Protein AF-A0A178XKD0-F1 (afdb_monomer_lite)

Secondary structure (DSSP, 8-state):
------PPTT-EEEEEEES-GGG-SSHHHHHHHHHHSEEEEEEEEEE-PPPGGG-TTTTTSTT-------EEEEE-------

Radius of gyration: 15.59 Å; chains: 1; bounding box: 37×28×46 Å

InterPro domains:
  IPR013216 Methyltransferase type 11 [PF08241] (6-45)
  IPR029063 S-adenosyl-L-methionine-dependent methyltransferase superfamily [G3DSA:3.40.50.150] (2-78)
  IPR029063 S-adenosyl-L-methionine-dependent methyltransferase superfamily [SSF53335] (6-61)

Sequence (82 aa):
MLLVFHFPDASFDVVLCQLGLQFFPDRLRALREMRRVLVASGRLALSVYSAIERTPARILAQERQTRSALNISLLRRRSCAP

Foldseek 3Di:
DDPPPVQAFQQFQEKEKEQALVPDPDNPVVVVVSNRNHHPNHDYYYHHDDDLVPPPCNPPPPPDPDDDDIPIDTDHDPPPDD

pLDDT: mean 71.8, std 16.87, range [33.09, 92.31]

Organism: NCBI:txid1472378

Structure (mmCIF, N/CA/C/O backbone):
data_AF-A0A178XKD0-F1
#
_entry.id   AF-A0A178XKD0-F1
#
loop_
_atom_site.group_PDB
_atom_site.id
_atom_site.type_symbol
_atom_site.label_atom_id
_atom_site.label_alt_id
_atom_site.label_comp_id
_atom_site.label_asym_id
_atom_site.label_entity_id
_atom_site.label_seq_id
_atom_site.pdbx_PDB_ins_code
_atom_site.Cartn_x
_atom_site.Cartn_y
_atom_site.Cartn_z
_atom_site.occupancy
_atom_site.B_iso_or_equiv
_atom_site.auth_seq_id
_atom_site.auth_comp_id
_atom_site.auth_asym_id
_atom_site.auth_atom_id
_atom_site.pdbx_PDB_model_num
ATOM 1 N N . MET A 1 1 ? 3.881 -16.457 -3.930 1.00 43.06 1 MET A N 1
ATOM 2 C CA . MET A 1 1 ? 4.446 -16.873 -2.628 1.00 43.06 1 MET A CA 1
ATOM 3 C C . MET A 1 1 ? 5.313 -15.707 -2.171 1.00 43.06 1 MET A C 1
ATOM 5 O O . MET A 1 1 ? 6.296 -15.446 -2.834 1.00 43.06 1 MET A O 1
ATOM 9 N N . LEU A 1 2 ? 4.924 -14.814 -1.261 1.00 44.03 2 LEU A N 1
ATOM 10 C CA . LEU A 1 2 ? 4.223 -14.931 0.021 1.00 44.03 2 LEU A CA 1
ATOM 11 C C . LEU A 1 2 ? 3.346 -13.684 0.284 1.00 44.03 2 LEU A C 1
ATOM 13 O O . LEU A 1 2 ? 3.499 -12.675 -0.392 1.00 44.03 2 LEU A O 1
ATOM 17 N N . LEU A 1 3 ? 2.487 -13.774 1.305 1.00 46.19 3 LEU A N 1
ATOM 18 C CA . LEU A 1 3 ? 1.475 -12.809 1.774 1.00 46.19 3 LEU A CA 1
ATOM 19 C C . LEU A 1 3 ? 0.065 -12.951 1.178 1.00 46.19 3 LEU A C 1
ATOM 21 O O . LEU A 1 3 ? -0.649 -11.973 1.007 1.00 46.19 3 LEU A O 1
ATOM 25 N N . VAL A 1 4 ? -0.397 -14.193 1.014 1.00 47.34 4 VAL A N 1
ATOM 26 C CA . VAL A 1 4 ? -1.790 -14.506 1.393 1.00 47.34 4 VAL A CA 1
ATOM 27 C C . VAL A 1 4 ? -1.762 -14.955 2.856 1.00 47.34 4 VAL A C 1
ATOM 29 O O . VAL A 1 4 ? -2.089 -16.085 3.201 1.00 47.34 4 VAL A O 1
ATOM 32 N N . PHE A 1 5 ? -1.224 -14.101 3.724 1.00 53.62 5 PHE A N 1
ATOM 33 C CA . PHE A 1 5 ? -1.427 -14.280 5.152 1.00 53.62 5 PHE A CA 1
ATOM 34 C C . PHE A 1 5 ? -2.878 -13.867 5.384 1.00 53.62 5 PHE A C 1
ATOM 36 O O . PHE A 1 5 ? -3.273 -12.786 4.945 1.00 53.62 5 PHE A O 1
ATOM 43 N N . HIS A 1 6 ? -3.684 -14.766 5.948 1.00 69.44 6 HIS A N 1
ATOM 44 C CA . HIS A 1 6 ? -5.119 -14.593 6.182 1.00 69.44 6 HIS A CA 1
ATOM 45 C C . HIS A 1 6 ? -5.363 -13.496 7.228 1.00 69.44 6 HIS A C 1
ATOM 47 O O . HIS A 1 6 ? -5.773 -13.753 8.355 1.00 69.44 6 HIS A O 1
ATOM 53 N N . PHE A 1 7 ? -5.055 -12.253 6.878 1.00 79.38 7 PHE A N 1
ATOM 54 C CA . PHE A 1 7 ? -5.423 -11.111 7.684 1.00 79.38 7 PHE A CA 1
ATOM 55 C C . PHE A 1 7 ? -6.935 -10.924 7.586 1.00 79.38 7 PHE A C 1
ATOM 57 O O . PHE A 1 7 ? -7.469 -11.029 6.475 1.00 79.38 7 PHE A O 1
ATOM 64 N N . PRO A 1 8 ? -7.621 -10.643 8.701 1.00 81.94 8 PRO A N 1
ATOM 65 C CA . PRO A 1 8 ? -9.030 -10.302 8.657 1.00 81.94 8 PRO A CA 1
ATOM 66 C C . PRO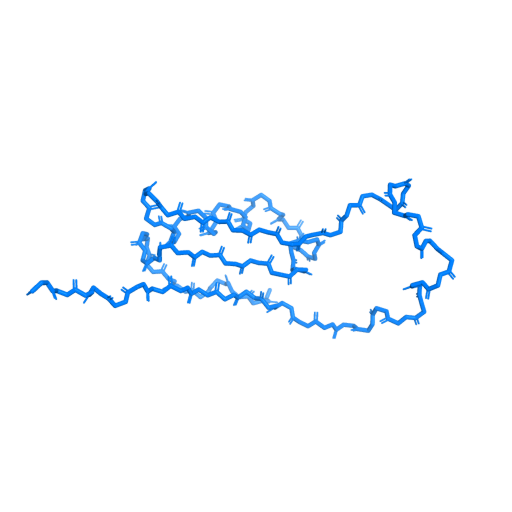 A 1 8 ? -9.237 -8.992 7.890 1.00 81.94 8 PRO A C 1
ATOM 68 O O . PRO A 1 8 ? -8.331 -8.158 7.775 1.00 81.94 8 PRO A O 1
ATOM 71 N N . ASP A 1 9 ? -10.441 -8.815 7.359 1.00 89.19 9 ASP A N 1
ATOM 72 C CA . ASP A 1 9 ? -10.858 -7.554 6.751 1.00 89.19 9 ASP A CA 1
ATOM 73 C C . ASP A 1 9 ? -10.746 -6.415 7.779 1.00 89.19 9 ASP A C 1
ATOM 75 O O . ASP A 1 9 ? -10.884 -6.637 8.984 1.00 89.19 9 ASP A O 1
ATOM 79 N N . ALA A 1 10 ? -10.473 -5.195 7.307 1.00 90.06 10 ALA A N 1
ATOM 80 C CA . ALA A 1 10 ? -10.498 -3.974 8.119 1.00 90.06 10 ALA A CA 1
ATOM 81 C C . ALA A 1 10 ? -9.733 -4.066 9.461 1.00 90.06 10 ALA A C 1
ATOM 83 O O . AL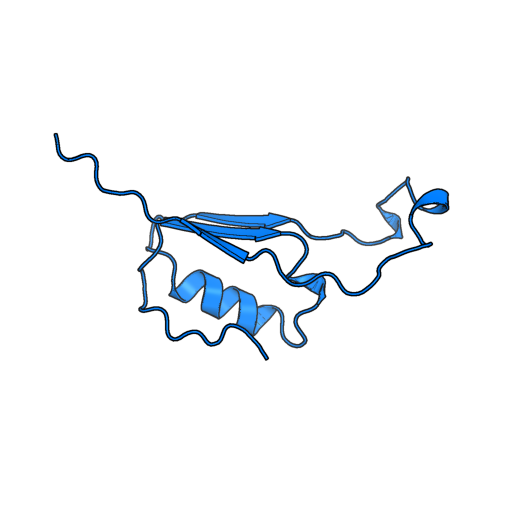A A 1 10 ? -10.205 -3.610 10.500 1.00 90.06 10 ALA A O 1
ATOM 84 N N . SER A 1 11 ? -8.542 -4.667 9.450 1.00 87.50 11 SER A N 1
ATOM 85 C CA . SER A 1 11 ? -7.754 -4.936 10.662 1.00 87.50 11 SER A CA 1
ATOM 86 C C . SER A 1 11 ? -6.619 -3.942 10.915 1.00 87.50 11 SER A C 1
ATOM 88 O O . SER A 1 11 ? -6.071 -3.907 12.020 1.00 87.50 11 SER A O 1
ATOM 90 N N . PHE A 1 12 ? -6.255 -3.139 9.913 1.00 85.75 12 PHE A N 1
ATOM 91 C CA . PHE A 1 12 ? -5.137 -2.202 9.990 1.00 85.75 12 PHE A CA 1
ATOM 92 C C . PHE A 1 12 ? -5.554 -0.775 9.657 1.00 85.75 12 PHE A C 1
ATOM 94 O O . PHE A 1 12 ? -6.362 -0.530 8.759 1.00 85.75 12 PHE A O 1
ATOM 101 N N . ASP A 1 13 ? -4.932 0.173 10.352 1.00 86.19 13 ASP A N 1
ATOM 102 C CA . ASP A 1 13 ? -5.077 1.603 10.088 1.00 86.19 13 ASP A CA 1
ATOM 103 C C . ASP A 1 13 ? -4.134 2.056 8.972 1.00 86.19 13 ASP A C 1
ATOM 105 O O . ASP A 1 13 ? -4.461 2.962 8.204 1.00 86.19 13 ASP A O 1
ATOM 109 N N . VAL A 1 14 ? -2.944 1.445 8.891 1.00 86.94 14 VAL A N 1
ATOM 110 C CA . VAL A 1 14 ? -1.908 1.807 7.921 1.00 86.94 14 VAL A CA 1
ATOM 111 C C . VAL A 1 14 ? -1.261 0.563 7.317 1.00 86.94 14 VAL A C 1
ATOM 113 O O . VAL A 1 14 ? -0.797 -0.327 8.032 1.00 86.94 14 VAL A O 1
ATOM 116 N N . VAL A 1 15 ? -1.177 0.551 5.987 1.00 88.25 15 VAL A N 1
ATOM 117 C CA . VAL A 1 15 ? -0.430 -0.434 5.196 1.00 88.25 15 VAL A CA 1
ATOM 118 C C . VAL A 1 15 ? 0.693 0.288 4.462 1.00 88.25 15 VAL A C 1
ATOM 120 O O . VAL A 1 15 ? 0.446 1.262 3.749 1.00 88.25 15 VAL A O 1
ATOM 123 N N . LEU A 1 16 ? 1.925 -0.193 4.611 1.00 83.94 16 LEU A N 1
ATOM 124 C CA . LEU A 1 16 ? 3.092 0.307 3.887 1.00 83.94 16 LEU A CA 1
ATOM 125 C C . LEU A 1 16 ? 3.616 -0.795 2.963 1.00 83.94 16 LEU A C 1
ATOM 127 O O . LEU A 1 16 ? 3.868 -1.908 3.417 1.00 83.94 16 LEU A O 1
ATOM 131 N N . CYS A 1 17 ? 3.812 -0.494 1.679 1.00 84.31 17 CYS A N 1
ATOM 132 C CA . CYS A 1 17 ? 4.514 -1.379 0.747 1.00 84.31 17 CYS A CA 1
ATOM 133 C C . CYS A 1 17 ? 5.731 -0.653 0.179 1.00 84.31 17 CYS A C 1
ATOM 135 O O . CYS A 1 17 ? 5.600 0.229 -0.674 1.00 84.31 17 CYS A O 1
ATOM 137 N N . GLN A 1 18 ? 6.920 -1.014 0.663 1.00 83.19 18 GLN A N 1
ATOM 138 C CA . GLN A 1 18 ? 8.164 -0.376 0.253 1.00 83.19 18 GLN A CA 1
ATOM 139 C C . GLN A 1 18 ? 8.896 -1.220 -0.792 1.00 83.19 18 GLN A C 1
ATOM 141 O O . GLN A 1 18 ? 9.351 -2.323 -0.501 1.00 83.19 18 GLN A O 1
ATOM 146 N N . LEU A 1 19 ? 8.990 -0.683 -2.012 1.00 83.00 19 LEU A N 1
ATOM 147 C CA . LEU A 1 19 ? 9.666 -1.260 -3.180 1.00 83.00 19 LEU A CA 1
ATOM 148 C C . LEU A 1 19 ? 9.230 -2.697 -3.512 1.00 83.00 19 LEU A C 1
ATOM 150 O O . LEU A 1 19 ? 9.952 -3.439 -4.171 1.00 83.00 19 LEU A O 1
ATOM 154 N N . GLY A 1 20 ? 8.039 -3.091 -3.058 1.00 79.94 20 GLY A N 1
ATOM 155 C CA . GLY A 1 20 ? 7.497 -4.430 -3.254 1.00 79.94 20 GLY A CA 1
ATOM 156 C C . GLY A 1 20 ? 6.553 -4.533 -4.447 1.00 79.94 20 GLY A C 1
ATOM 157 O O . GLY A 1 20 ? 6.569 -5.541 -5.151 1.00 79.94 20 GLY A O 1
ATOM 158 N N . LEU A 1 21 ? 5.739 -3.49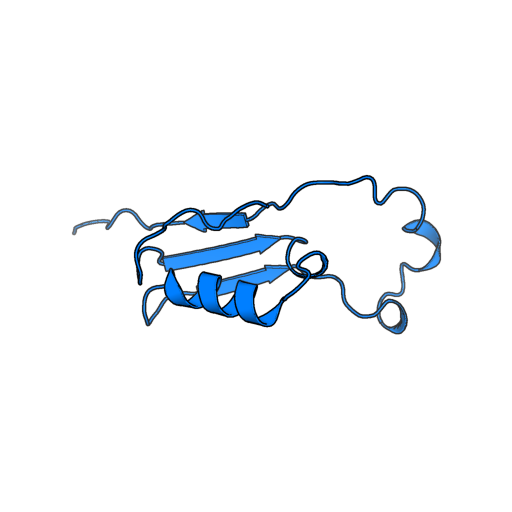7 -4.698 1.00 83.25 21 LEU A N 1
ATOM 159 C CA . LEU A 1 21 ? 4.609 -3.589 -5.629 1.00 83.25 21 LEU A CA 1
ATOM 160 C C . LEU A 1 21 ? 5.038 -3.927 -7.068 1.00 83.25 21 LEU A C 1
ATOM 162 O O . LEU A 1 21 ? 4.341 -4.679 -7.746 1.00 83.25 21 LEU A O 1
ATOM 166 N N . GLN A 1 22 ? 6.189 -3.427 -7.532 1.00 81.88 22 GLN A N 1
ATOM 167 C CA . GLN A 1 22 ? 6.672 -3.683 -8.896 1.00 81.88 22 GLN A CA 1
ATOM 168 C C . GLN A 1 22 ? 6.998 -5.159 -9.184 1.00 81.88 22 GLN A C 1
ATOM 170 O O . GLN A 1 22 ? 7.047 -5.548 -10.348 1.00 81.88 22 GLN A O 1
ATOM 175 N N . PHE A 1 23 ? 7.187 -5.980 -8.147 1.00 80.75 23 PHE A N 1
ATOM 176 C CA . PHE A 1 23 ? 7.512 -7.401 -8.278 1.00 80.75 23 PHE A CA 1
ATOM 177 C C . PHE A 1 23 ? 6.284 -8.316 -8.217 1.00 80.75 23 PHE A C 1
ATOM 179 O O . PHE A 1 23 ? 6.415 -9.525 -8.411 1.00 80.75 23 PHE A O 1
ATOM 186 N N . PHE A 1 24 ? 5.088 -7.777 -7.951 1.00 78.75 24 PHE A N 1
ATOM 187 C CA . PHE A 1 24 ? 3.879 -8.593 -7.965 1.00 78.75 24 PHE A CA 1
ATOM 188 C C . PHE A 1 24 ? 3.509 -8.961 -9.408 1.00 78.75 24 PHE A C 1
ATOM 190 O O . PHE A 1 24 ? 3.350 -8.057 -10.234 1.00 78.75 24 PHE A O 1
ATOM 197 N N . PRO A 1 25 ? 3.297 -10.259 -9.706 1.00 81.69 25 PRO A N 1
ATOM 198 C CA . PRO A 1 25 ? 2.839 -10.689 -11.027 1.00 81.69 25 PRO A CA 1
ATOM 199 C C . PRO A 1 25 ? 1.442 -10.135 -11.347 1.00 81.69 25 PRO A C 1
ATOM 201 O O . PRO A 1 25 ? 1.163 -9.790 -12.488 1.00 81.69 25 PRO A O 1
ATOM 204 N N . ASP A 1 26 ? 0.595 -9.975 -10.324 1.00 85.94 26 ASP A N 1
ATOM 205 C CA . ASP A 1 26 ? -0.700 -9.300 -10.406 1.00 85.94 26 ASP A CA 1
ATOM 206 C C . ASP A 1 26 ? -0.762 -8.165 -9.373 1.00 85.94 26 ASP A C 1
ATOM 208 O O . ASP A 1 26 ? -1.074 -8.360 -8.192 1.00 85.94 26 ASP A O 1
ATOM 212 N N . ARG A 1 27 ? -0.433 -6.953 -9.831 1.00 86.19 27 ARG A N 1
ATOM 213 C CA . ARG A 1 27 ? -0.434 -5.743 -8.996 1.00 86.19 27 ARG A CA 1
ATOM 214 C C . ARG A 1 27 ? -1.838 -5.355 -8.537 1.00 86.19 27 ARG A C 1
ATOM 216 O O . ARG A 1 27 ? -1.989 -4.858 -7.425 1.00 86.19 27 ARG A O 1
ATOM 223 N N . LEU A 1 28 ? -2.865 -5.579 -9.360 1.00 89.31 28 LEU A N 1
ATOM 224 C CA . LEU A 1 28 ? -4.239 -5.209 -9.014 1.00 89.31 28 LEU A CA 1
ATOM 225 C C . LEU A 1 28 ? -4.774 -6.092 -7.893 1.00 89.31 28 LEU A C 1
ATOM 227 O O . LEU A 1 28 ? -5.385 -5.586 -6.953 1.00 89.31 28 LEU A O 1
ATOM 231 N N . ARG A 1 29 ? -4.515 -7.400 -7.954 1.00 87.69 29 ARG A N 1
ATOM 232 C CA . ARG A 1 29 ? -4.861 -8.318 -6.866 1.00 87.69 29 ARG A CA 1
ATOM 233 C C . ARG A 1 29 ? -4.128 -7.961 -5.575 1.00 87.69 29 ARG A C 1
ATOM 235 O O . ARG A 1 29 ? -4.757 -7.938 -4.523 1.00 87.69 29 ARG A O 1
ATOM 242 N N . ALA A 1 30 ? -2.845 -7.610 -5.652 1.00 86.94 30 ALA A N 1
ATOM 243 C CA . ALA A 1 30 ? -2.080 -7.167 -4.486 1.00 86.94 30 ALA A CA 1
ATOM 244 C C . ALA A 1 30 ? -2.681 -5.909 -3.835 1.00 86.94 30 ALA A C 1
ATOM 246 O O . ALA A 1 30 ? -2.879 -5.873 -2.622 1.00 86.94 30 ALA A O 1
ATOM 247 N N . LEU A 1 31 ? -3.038 -4.903 -4.640 1.00 88.62 31 LEU A N 1
ATOM 248 C CA . LEU A 1 31 ? -3.681 -3.677 -4.157 1.00 88.62 31 LEU A CA 1
ATOM 249 C C . LEU A 1 31 ? -5.064 -3.942 -3.546 1.00 88.62 31 LEU A C 1
ATOM 251 O O . LEU A 1 31 ? -5.408 -3.326 -2.538 1.00 88.62 31 LEU A O 1
ATOM 255 N N . ARG A 1 32 ? -5.844 -4.869 -4.118 1.00 91.00 32 ARG A N 1
ATOM 256 C CA . ARG A 1 32 ? -7.141 -5.280 -3.555 1.00 91.00 32 ARG A CA 1
ATOM 257 C C . ARG A 1 32 ? -6.985 -5.909 -2.175 1.00 91.00 32 ARG A C 1
ATOM 259 O O . ARG A 1 32 ? -7.708 -5.519 -1.266 1.00 91.00 32 ARG A O 1
ATOM 266 N N . GLU A 1 33 ? -6.014 -6.799 -1.991 1.00 89.50 33 GLU A N 1
ATOM 267 C CA . GLU A 1 33 ? -5.743 -7.393 -0.676 1.00 89.50 33 GLU A CA 1
ATOM 268 C C . GLU A 1 33 ? -5.253 -6.353 0.338 1.00 89.50 33 GLU A C 1
ATOM 270 O O . GLU A 1 33 ? -5.751 -6.308 1.461 1.00 89.50 33 GLU A O 1
ATOM 275 N N . MET A 1 34 ? -4.352 -5.447 -0.062 1.00 89.44 34 MET A N 1
ATOM 276 C CA . MET A 1 34 ? -3.921 -4.331 0.795 1.00 89.44 34 MET A CA 1
ATOM 277 C C . MET A 1 34 ? -5.102 -3.440 1.205 1.00 89.44 34 MET A C 1
ATOM 279 O O . MET A 1 34 ? -5.159 -2.968 2.338 1.00 89.44 34 MET A O 1
ATOM 283 N N . ARG A 1 35 ? -6.070 -3.223 0.305 1.00 89.69 35 ARG A N 1
ATOM 284 C CA . ARG A 1 35 ? -7.286 -2.453 0.593 1.00 89.69 35 ARG A CA 1
ATOM 285 C C . ARG A 1 35 ? -8.270 -3.205 1.487 1.00 89.69 35 ARG A C 1
ATOM 287 O O . ARG A 1 35 ? -8.925 -2.549 2.297 1.00 89.69 35 ARG A O 1
ATOM 294 N N . ARG A 1 36 ? -8.377 -4.530 1.340 1.00 92.00 36 ARG A N 1
ATOM 295 C CA . ARG A 1 36 ? -9.261 -5.400 2.134 1.00 92.00 36 ARG A CA 1
ATOM 296 C C . ARG A 1 36 ? -8.886 -5.373 3.612 1.00 92.00 36 ARG A C 1
ATOM 298 O O . ARG A 1 36 ? -9.753 -5.279 4.473 1.00 92.00 36 ARG A O 1
ATOM 305 N N . VAL A 1 37 ? -7.589 -5.401 3.908 1.00 90.50 37 VAL A N 1
ATOM 306 C CA . VAL A 1 37 ? -7.094 -5.416 5.291 1.00 90.50 37 VAL A CA 1
ATOM 307 C C . VAL A 1 37 ? -7.105 -4.029 5.954 1.00 90.50 37 VAL A C 1
ATOM 309 O O . VAL A 1 37 ? -6.939 -3.939 7.169 1.00 90.50 37 VAL A O 1
ATOM 312 N N . LEU A 1 38 ? -7.320 -2.952 5.186 1.00 90.31 38 LEU A N 1
ATOM 313 C CA . LEU A 1 38 ? -7.458 -1.586 5.698 1.00 90.31 38 LEU A CA 1
ATOM 314 C C . LEU A 1 38 ? -8.877 -1.303 6.192 1.00 90.31 38 LEU A C 1
ATOM 316 O O . LEU A 1 38 ? -9.858 -1.600 5.508 1.00 90.31 38 LEU A O 1
ATOM 320 N N . VAL A 1 39 ? -8.983 -0.634 7.341 1.00 92.31 39 VAL A N 1
ATOM 321 C CA . VAL A 1 39 ? -10.241 -0.006 7.778 1.00 92.31 39 VAL A CA 1
ATOM 322 C C . VAL A 1 39 ? -10.715 1.036 6.755 1.00 92.31 39 VAL A C 1
ATOM 324 O O . VAL A 1 39 ? -9.934 1.529 5.938 1.00 92.31 39 VAL A O 1
ATOM 327 N N . ALA A 1 40 ? -11.999 1.404 6.784 1.00 89.19 40 ALA A N 1
ATOM 328 C CA . ALA A 1 40 ? -12.576 2.347 5.818 1.00 89.19 40 ALA A CA 1
ATOM 329 C C . ALA A 1 40 ? -11.841 3.704 5.764 1.00 89.19 40 ALA A C 1
ATOM 331 O O . ALA A 1 40 ? -11.696 4.271 4.684 1.00 89.19 40 ALA A O 1
ATOM 332 N N . SER A 1 41 ? -11.337 4.181 6.907 1.00 88.69 41 SER A N 1
ATOM 333 C CA . SER A 1 41 ? -10.553 5.417 7.068 1.00 88.69 41 SER A CA 1
ATOM 334 C C . SER A 1 41 ? -9.030 5.203 7.042 1.00 88.69 41 SER A C 1
ATOM 336 O O . SER A 1 41 ? -8.264 6.124 7.340 1.00 88.69 41 SER A O 1
ATOM 338 N N . GLY A 1 42 ? -8.580 3.989 6.718 1.00 88.56 42 GLY A N 1
ATOM 339 C CA . GLY A 1 42 ? -7.178 3.597 6.752 1.00 88.56 42 GLY A CA 1
ATOM 340 C C . GLY A 1 42 ? -6.368 4.174 5.590 1.00 88.56 42 GLY A C 1
ATOM 341 O O . GLY A 1 42 ? -6.911 4.634 4.585 1.00 88.56 42 GLY A O 1
ATOM 342 N N . ARG A 1 43 ? -5.040 4.156 5.722 1.00 88.38 43 ARG A N 1
ATOM 343 C CA . ARG A 1 43 ? -4.110 4.737 4.743 1.00 88.38 43 ARG A CA 1
ATOM 344 C C . ARG A 1 43 ? -3.184 3.678 4.156 1.00 88.38 43 ARG A C 1
ATOM 346 O O . ARG A 1 43 ? -2.546 2.922 4.881 1.00 88.38 43 ARG A O 1
ATOM 353 N N . LEU A 1 44 ? -3.063 3.679 2.833 1.00 87.94 44 LEU A N 1
ATOM 354 C CA . LEU A 1 44 ? -2.072 2.898 2.095 1.00 87.94 44 LEU A CA 1
ATOM 355 C C . LEU A 1 44 ? -0.959 3.833 1.622 1.00 87.94 44 LEU A C 1
ATOM 357 O O . LEU A 1 44 ? -1.250 4.820 0.948 1.00 87.94 44 LEU A O 1
ATOM 361 N N . ALA A 1 45 ? 0.299 3.513 1.924 1.00 87.00 45 ALA A N 1
ATOM 362 C CA . ALA A 1 45 ? 1.447 4.186 1.322 1.00 87.00 45 ALA A CA 1
ATOM 363 C C . ALA A 1 45 ? 2.304 3.195 0.531 1.00 87.00 45 ALA A C 1
ATOM 365 O O . ALA A 1 45 ? 2.646 2.109 1.005 1.00 87.00 45 ALA A O 1
ATOM 366 N N . LEU A 1 46 ? 2.658 3.593 -0.688 1.00 85.00 46 LEU A N 1
ATOM 367 C CA . LEU A 1 46 ? 3.437 2.796 -1.625 1.00 85.00 46 LEU A CA 1
ATOM 368 C C . LEU A 1 46 ? 4.714 3.557 -1.965 1.00 85.00 46 LEU A C 1
ATOM 370 O O . LEU A 1 46 ? 4.658 4.715 -2.373 1.00 85.00 46 LEU A O 1
ATOM 374 N N . SER A 1 47 ? 5.856 2.896 -1.837 1.00 83.06 47 SER A N 1
ATOM 375 C CA . SER A 1 47 ? 7.108 3.357 -2.432 1.00 83.06 47 SER A CA 1
ATOM 376 C C . SER A 1 47 ? 7.413 2.430 -3.601 1.00 83.06 47 SER A C 1
ATOM 378 O O . SER A 1 47 ? 7.593 1.232 -3.402 1.00 83.06 47 SER A O 1
ATOM 380 N N . VAL A 1 48 ? 7.395 2.957 -4.823 1.00 81.31 48 VAL A N 1
ATOM 381 C CA . VAL A 1 48 ? 7.597 2.190 -6.061 1.00 81.31 48 VAL A CA 1
ATOM 382 C C . VAL A 1 48 ? 8.569 2.921 -6.969 1.00 81.31 48 VAL A C 1
ATOM 384 O O . VAL A 1 48 ? 8.672 4.147 -6.910 1.00 81.31 48 VAL A O 1
ATOM 387 N N . TYR A 1 49 ? 9.259 2.179 -7.832 1.00 76.19 49 TYR A N 1
ATOM 388 C CA . TYR A 1 49 ? 10.016 2.811 -8.905 1.00 76.19 49 TYR A CA 1
ATOM 389 C C . TYR A 1 49 ? 9.072 3.356 -9.975 1.00 76.19 49 TYR A C 1
ATOM 391 O O . TYR A 1 49 ? 8.092 2.713 -10.357 1.00 76.19 49 TYR A O 1
ATOM 399 N N . SER A 1 50 ? 9.389 4.559 -10.446 1.00 72.62 50 SER A N 1
ATOM 400 C CA . SER A 1 50 ? 8.782 5.141 -11.638 1.00 72.62 50 SER A CA 1
ATOM 401 C C . SER A 1 50 ? 9.451 4.582 -12.894 1.00 72.62 50 SER A C 1
ATOM 403 O O . SER A 1 50 ? 10.462 3.880 -12.817 1.00 72.62 50 SER A O 1
ATOM 405 N N . ALA A 1 51 ? 8.891 4.913 -14.054 1.00 71.75 51 ALA A N 1
ATOM 406 C CA . ALA A 1 51 ? 9.493 4.604 -15.342 1.00 71.75 51 ALA A CA 1
ATOM 407 C C . ALA A 1 51 ? 10.945 5.124 -15.392 1.00 71.75 51 ALA A C 1
ATOM 409 O O . ALA A 1 51 ? 11.248 6.210 -14.877 1.00 71.75 51 ALA A O 1
ATOM 410 N N . ILE A 1 52 ? 11.848 4.336 -15.978 1.00 66.12 52 ILE A N 1
ATOM 411 C CA . ILE A 1 52 ? 13.293 4.619 -15.985 1.00 66.12 52 ILE A CA 1
ATOM 412 C C . ILE A 1 52 ? 13.570 5.959 -16.681 1.00 66.12 52 ILE A C 1
ATOM 414 O O . ILE A 1 52 ? 14.430 6.725 -16.254 1.00 66.12 52 ILE A O 1
ATOM 418 N N . GLU A 1 53 ? 12.758 6.300 -17.678 1.00 70.69 53 GLU A N 1
ATOM 419 C CA . GLU A 1 53 ? 12.786 7.544 -18.449 1.00 70.69 53 GLU A CA 1
ATOM 420 C C . GLU A 1 53 ? 12.572 8.789 -17.577 1.00 70.69 53 GLU A C 1
ATOM 422 O O . GLU A 1 53 ? 12.972 9.888 -17.950 1.00 70.69 53 GLU A O 1
ATOM 427 N N . ARG A 1 54 ? 11.954 8.630 -16.402 1.00 69.06 54 ARG A N 1
ATOM 428 C CA . ARG A 1 54 ? 11.666 9.716 -15.454 1.00 69.06 54 ARG A CA 1
ATOM 429 C C . ARG A 1 54 ? 12.655 9.777 -14.288 1.00 69.06 54 ARG A C 1
ATOM 431 O O . ARG A 1 54 ? 12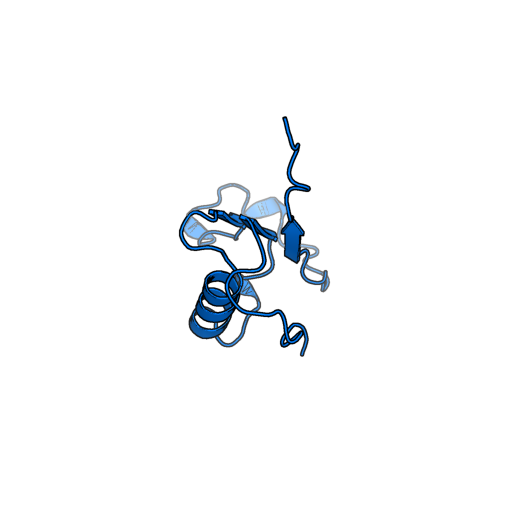.460 10.580 -13.379 1.00 69.06 54 ARG A O 1
ATOM 438 N N . THR A 1 55 ? 13.699 8.943 -14.295 1.00 62.34 55 THR A N 1
ATOM 439 C CA . THR A 1 55 ? 14.654 8.817 -13.186 1.00 62.34 55 THR A CA 1
ATOM 440 C C . THR A 1 55 ? 16.065 9.229 -13.639 1.00 62.34 55 THR A C 1
ATOM 442 O O . THR A 1 55 ? 16.789 8.416 -14.214 1.00 62.34 55 THR A O 1
ATOM 445 N N . PRO A 1 56 ? 16.507 10.477 -13.379 1.00 60.50 56 PRO A N 1
ATOM 446 C CA . PRO A 1 56 ? 17.781 11.002 -13.890 1.00 60.50 56 PRO A CA 1
ATOM 447 C C . PRO A 1 56 ? 19.040 10.296 -13.343 1.00 60.50 56 PRO A C 1
ATOM 449 O O . PRO A 1 56 ? 20.107 10.419 -13.937 1.00 60.50 56 PRO A O 1
ATOM 452 N N . ALA A 1 57 ? 18.929 9.474 -12.290 1.00 59.97 57 ALA A N 1
ATOM 453 C CA . ALA A 1 57 ? 20.014 8.646 -11.731 1.00 59.97 57 ALA A CA 1
ATOM 454 C C . ALA A 1 57 ? 20.403 7.413 -12.594 1.00 59.97 57 ALA A C 1
ATOM 456 O O . ALA A 1 57 ? 21.072 6.490 -12.128 1.00 59.97 57 ALA A O 1
ATOM 457 N N . ARG A 1 58 ? 19.993 7.414 -13.868 1.00 54.47 58 ARG A N 1
ATOM 458 C CA . ARG A 1 58 ? 20.069 6.344 -14.878 1.00 54.47 58 ARG A CA 1
ATOM 459 C C . ARG A 1 58 ? 21.445 5.687 -15.072 1.00 54.47 58 ARG A C 1
ATOM 461 O O . ARG A 1 58 ? 21.498 4.564 -15.554 1.00 54.47 58 ARG A O 1
ATOM 468 N N . ILE A 1 59 ? 22.550 6.360 -14.753 1.00 54.59 59 ILE A N 1
ATOM 469 C CA . ILE A 1 59 ? 23.903 5.877 -15.097 1.00 54.59 59 ILE A CA 1
ATOM 470 C C . ILE A 1 59 ? 24.572 5.103 -13.945 1.00 54.59 59 ILE A C 1
ATOM 472 O O . ILE A 1 59 ? 25.451 4.292 -14.202 1.00 54.59 59 ILE A O 1
ATOM 476 N N . LEU A 1 60 ? 24.140 5.286 -12.690 1.00 56.09 60 LEU A N 1
ATOM 477 C CA . LEU A 1 60 ? 24.857 4.747 -11.518 1.00 56.09 60 LEU A CA 1
ATOM 478 C C . LEU A 1 60 ? 24.148 3.581 -10.809 1.00 56.09 60 LEU A C 1
ATOM 480 O O . LEU A 1 60 ? 24.762 2.897 -9.999 1.00 56.09 60 LEU A O 1
ATOM 484 N N . ALA A 1 61 ? 22.858 3.351 -11.075 1.00 57.69 61 ALA A N 1
ATOM 485 C CA . ALA A 1 61 ? 22.027 2.479 -10.235 1.00 57.69 61 ALA A CA 1
ATOM 486 C C . ALA A 1 61 ? 21.771 1.064 -10.797 1.00 57.69 61 ALA A C 1
ATOM 488 O O . ALA A 1 61 ? 21.149 0.250 -10.119 1.00 57.69 61 ALA A O 1
ATOM 489 N N . GLN A 1 62 ? 22.236 0.747 -12.013 1.00 55.00 62 GLN A N 1
ATOM 490 C CA . GLN A 1 62 ? 21.919 -0.527 -12.6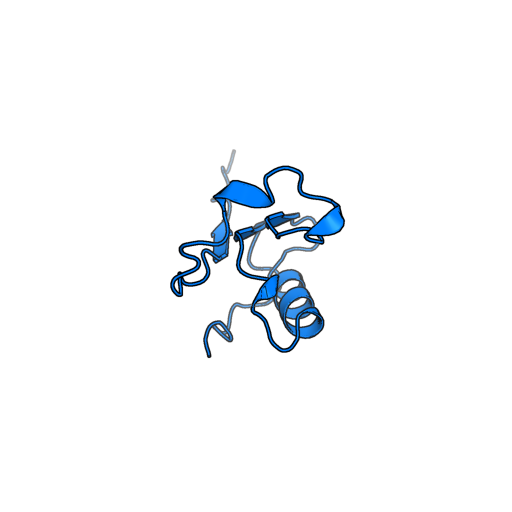82 1.00 55.00 62 GLN A CA 1
ATOM 491 C C . GLN A 1 62 ? 22.638 -1.739 -12.052 1.00 55.00 62 GLN A C 1
ATOM 493 O O . GLN A 1 62 ? 22.255 -2.880 -12.304 1.00 55.00 62 GLN A O 1
ATOM 498 N N . GLU A 1 63 ? 23.684 -1.528 -11.245 1.00 51.25 63 GLU A N 1
ATOM 499 C CA . GLU A 1 63 ? 24.657 -2.598 -11.006 1.00 51.25 63 GLU A CA 1
ATOM 500 C C . GLU A 1 63 ? 24.269 -3.662 -9.974 1.00 51.25 63 GLU A C 1
ATOM 502 O O . GLU A 1 63 ? 24.816 -4.757 -10.054 1.00 51.25 63 GLU A O 1
ATOM 507 N N . ARG A 1 64 ? 23.333 -3.453 -9.035 1.00 52.69 64 ARG A N 1
ATOM 508 C CA . ARG A 1 64 ? 23.014 -4.505 -8.039 1.00 52.69 64 ARG A CA 1
ATOM 509 C C . ARG A 1 64 ? 21.578 -4.474 -7.518 1.00 52.69 64 ARG A C 1
ATOM 511 O O . ARG A 1 64 ? 21.351 -4.239 -6.336 1.00 52.69 64 ARG A O 1
ATOM 518 N N . GLN A 1 65 ? 20.602 -4.828 -8.352 1.00 56.00 65 GLN A N 1
ATOM 519 C CA . GLN A 1 65 ? 19.260 -5.184 -7.866 1.00 56.00 65 GLN A CA 1
ATOM 520 C C . GLN A 1 65 ? 19.208 -6.679 -7.489 1.00 56.00 65 GLN A C 1
ATOM 522 O O . GLN A 1 65 ? 18.425 -7.461 -8.030 1.00 56.00 65 GLN A O 1
ATOM 527 N N . THR A 1 66 ? 20.087 -7.116 -6.584 1.00 47.16 66 THR A N 1
ATOM 528 C CA . THR A 1 66 ? 20.056 -8.486 -6.055 1.00 47.16 66 THR A CA 1
ATOM 529 C C . THR A 1 66 ? 18.810 -8.634 -5.185 1.00 47.16 66 THR A C 1
ATOM 531 O O . THR A 1 66 ? 18.660 -7.909 -4.207 1.00 47.16 66 THR A O 1
ATOM 534 N N . ARG A 1 67 ? 17.910 -9.545 -5.586 1.00 52.81 67 ARG A N 1
ATOM 535 C CA . ARG A 1 67 ? 16.700 -10.023 -4.883 1.00 52.81 67 ARG A CA 1
ATOM 536 C C . ARG A 1 67 ? 16.640 -9.616 -3.400 1.00 52.81 67 ARG A C 1
ATOM 538 O O . ARG A 1 67 ? 17.119 -10.354 -2.545 1.00 52.81 67 ARG A O 1
ATOM 545 N N . SER A 1 68 ? 16.009 -8.483 -3.097 1.00 44.56 68 SER A N 1
ATOM 546 C CA . SER A 1 68 ? 15.690 -8.105 -1.719 1.00 44.56 68 SER A CA 1
ATOM 547 C C . SER A 1 68 ? 14.180 -8.106 -1.535 1.00 44.56 68 SER A C 1
ATOM 549 O O . SER A 1 68 ? 13.433 -7.490 -2.298 1.00 44.56 68 SER A O 1
ATOM 551 N N . ALA A 1 69 ? 13.747 -8.911 -0.572 1.00 44.84 69 ALA A N 1
ATOM 552 C CA . ALA A 1 69 ? 12.366 -9.242 -0.302 1.00 44.84 69 ALA A CA 1
ATOM 553 C C . ALA A 1 69 ? 11.631 -8.073 0.373 1.00 44.84 69 ALA A C 1
ATOM 555 O O . ALA A 1 69 ? 11.977 -7.653 1.467 1.00 44.84 69 ALA A O 1
ATOM 556 N N . LEU A 1 70 ? 10.590 -7.595 -0.308 1.00 51.97 70 LEU A N 1
ATOM 557 C CA . LEU A 1 70 ? 9.273 -7.239 0.227 1.00 51.97 70 LEU A CA 1
ATOM 558 C C . LEU A 1 70 ? 9.222 -6.723 1.687 1.00 51.97 70 LEU A C 1
ATOM 560 O O . LEU A 1 70 ? 8.794 -7.435 2.592 1.00 51.97 70 LEU A O 1
ATOM 564 N N . ASN A 1 71 ? 9.529 -5.442 1.901 1.00 56.53 71 ASN A N 1
ATOM 565 C CA . ASN A 1 71 ? 9.226 -4.756 3.161 1.00 56.53 71 ASN A CA 1
ATOM 566 C C . ASN A 1 71 ? 7.777 -4.241 3.131 1.00 56.53 71 ASN A C 1
ATOM 568 O O . ASN A 1 71 ? 7.519 -3.061 2.874 1.00 56.5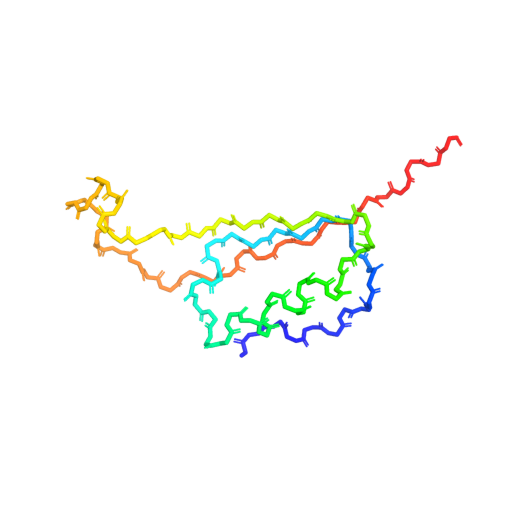3 71 ASN A O 1
ATOM 572 N N . ILE A 1 72 ? 6.814 -5.145 3.332 1.00 59.91 72 ILE A N 1
ATOM 573 C CA . ILE A 1 72 ? 5.435 -4.760 3.656 1.00 59.91 72 ILE A CA 1
ATOM 574 C C . ILE A 1 72 ? 5.305 -4.728 5.175 1.00 59.91 72 ILE A C 1
ATOM 576 O O . ILE A 1 72 ? 5.481 -5.755 5.828 1.00 59.91 72 ILE A O 1
ATOM 580 N N . SER A 1 73 ? 4.991 -3.561 5.735 1.00 69.50 73 SER A N 1
ATOM 581 C CA . SER A 1 73 ? 4.716 -3.402 7.163 1.00 69.50 73 SER A CA 1
ATOM 582 C C . SER A 1 73 ? 3.273 -2.958 7.385 1.00 69.50 73 SER A C 1
ATOM 584 O O . SER A 1 73 ? 2.723 -2.120 6.666 1.00 69.50 73 SER A O 1
ATOM 586 N N . LEU A 1 74 ? 2.640 -3.580 8.377 1.00 69.62 74 LEU A N 1
ATOM 587 C CA . LEU A 1 74 ? 1.249 -3.363 8.751 1.00 69.62 74 LEU A CA 1
ATOM 588 C C . LEU A 1 74 ? 1.232 -2.800 10.169 1.00 69.62 74 LEU A C 1
ATOM 590 O O . LEU A 1 74 ? 1.757 -3.422 11.093 1.00 69.62 74 LEU A O 1
ATOM 594 N N . LEU A 1 75 ? 0.662 -1.609 10.336 1.00 72.94 75 LEU A N 1
ATOM 595 C CA . LEU A 1 75 ? 0.626 -0.905 11.614 1.00 72.94 75 LEU A CA 1
ATOM 596 C C . LEU A 1 75 ? -0.818 -0.813 12.102 1.00 72.94 75 LEU A C 1
ATOM 598 O O . LEU A 1 75 ? -1.701 -0.301 11.412 1.00 72.94 75 LEU A O 1
ATOM 602 N N . ARG A 1 76 ? -1.035 -1.297 13.324 1.00 72.94 76 ARG A N 1
ATOM 603 C CA . ARG A 1 76 ? -2.271 -1.116 14.083 1.00 72.94 76 ARG A CA 1
ATOM 604 C C . ARG A 1 76 ? -1.993 -0.099 15.179 1.00 72.94 76 ARG A C 1
ATOM 606 O O . ARG A 1 76 ? -1.075 -0.309 15.977 1.00 72.94 76 ARG A O 1
ATOM 613 N N . ARG A 1 77 ? -2.754 0.996 15.243 1.00 56.47 77 ARG A N 1
ATOM 614 C CA . ARG A 1 77 ? -2.706 1.850 16.434 1.00 56.47 77 ARG A CA 1
ATOM 615 C C . ARG A 1 77 ? -3.240 1.026 17.603 1.00 56.47 77 ARG A C 1
ATOM 617 O O . ARG A 1 77 ? -4.347 0.499 17.542 1.00 56.47 77 ARG A O 1
ATOM 624 N N . ARG A 1 78 ? -2.469 0.919 18.689 1.00 50.06 78 ARG A N 1
ATOM 625 C CA . ARG A 1 78 ? -3.079 0.622 19.989 1.00 50.06 78 ARG A CA 1
ATOM 626 C C . ARG A 1 78 ? -3.953 1.829 20.293 1.00 50.06 78 ARG A C 1
ATOM 628 O O . ARG A 1 78 ? -3.449 2.950 20.261 1.00 50.06 78 ARG A O 1
ATOM 635 N N . SER A 1 79 ? -5.247 1.626 20.489 1.00 48.12 79 SER A N 1
ATOM 636 C CA . SER A 1 79 ? -6.142 2.675 20.958 1.00 48.12 79 SER A CA 1
ATOM 637 C C . SER A 1 79 ? -5.520 3.267 22.223 1.00 48.12 79 SER A C 1
ATOM 639 O O . SER A 1 79 ? -5.407 2.583 23.237 1.00 48.12 79 SER A O 1
ATOM 641 N N . CYS A 1 80 ? -5.057 4.514 22.142 1.00 34.12 80 CYS A N 1
ATOM 642 C CA . CYS A 1 80 ? -4.912 5.348 23.323 1.00 34.12 80 CYS A CA 1
ATOM 643 C C . CYS A 1 80 ? -6.353 5.557 23.795 1.00 34.12 80 CYS A C 1
ATOM 645 O O . CYS A 1 80 ? -7.094 6.310 23.164 1.00 34.12 80 CYS A O 1
ATOM 647 N N . ALA A 1 81 ? -6.795 4.771 24.775 1.00 33.09 81 ALA A N 1
ATOM 648 C CA . ALA A 1 81 ? -8.031 5.082 25.473 1.00 33.09 81 ALA A CA 1
ATOM 649 C C . ALA A 1 81 ? -7.803 6.390 26.259 1.00 33.09 81 ALA A C 1
ATOM 651 O O . ALA A 1 81 ? -6.690 6.568 26.767 1.00 33.09 81 ALA A O 1
ATOM 652 N N . PRO A 1 82 ? -8.781 7.312 26.284 1.00 47.56 82 PRO A N 1
ATOM 653 C CA . PRO A 1 82 ? -8.740 8.470 27.171 1.00 47.56 82 PRO A CA 1
ATOM 654 C C . PRO A 1 82 ? -8.794 8.056 28.645 1.00 47.56 82 PRO A C 1
ATOM 656 O O . PRO A 1 82 ? -9.351 6.970 28.938 1.00 47.56 82 PRO A O 1
#